Protein AF-A0A6G0VLH0-F1 (afdb_monomer_lite)

Foldseek 3Di:
DFQWDADPPPRDIFHDDDPVSVQVVCVVPVVSNVVVVVVVVVVVVVVVVVVVVVVVVVVVPDDDDDPDDPVRLLVVLLCCCPVVVDQQQVCVDPVNCVVVVVVCVPDPDNDDDGSVSSVVVVVVVVVVDDDD

pLDDT: mean 77.84, std 14.1, range [33.44, 94.5]

Secondary structure (DSSP, 8-state):
---EEE-TTT--EEESS-HHHHHHHHTTSHHHHHHHHHHHHHHHHHHHHHHHHHHHHHTT-PPPP----HHHHHHHHHHHHHTS---GGGGG-HHHHHHHHHHHHTSSS----SHHHHHHHHHHHGGG----

Organism: Aphis craccivora (NCBI:txid307492)

Structure (mmCIF, N/CA/C/O backbone):
data_AF-A0A6G0VLH0-F1
#
_entry.id   AF-A0A6G0VLH0-F1
#
loop_
_atom_site.group_PDB
_atom_site.id
_atom_site.type_symbol
_atom_site.label_atom_id
_atom_site.label_alt_id
_atom_site.label_comp_id
_atom_site.label_asym_id
_atom_site.label_entity_id
_atom_site.label_seq_id
_atom_site.pdbx_PDB_ins_code
_atom_site.Cartn_x
_atom_site.Cartn_y
_atom_site.Cartn_z
_atom_site.occupancy
_atom_site.B_iso_or_equiv
_atom_site.auth_seq_id
_atom_site.auth_comp_id
_atom_site.auth_asym_id
_atom_site.auth_atom_id
_atom_site.pdbx_PDB_model_num
ATOM 1 N N . SER A 1 1 ? -18.824 10.730 50.541 1.00 47.00 1 SER A N 1
ATOM 2 C CA . SER A 1 1 ? -19.895 11.236 49.663 1.00 47.00 1 SER A CA 1
ATOM 3 C C . SER A 1 1 ? -21.036 10.254 49.655 1.00 47.00 1 SER A C 1
ATOM 5 O O . SER A 1 1 ? -20.779 9.066 49.545 1.00 47.00 1 SER A O 1
ATOM 7 N N . SER A 1 2 ? -22.268 10.705 49.869 1.00 56.25 2 SER A N 1
ATOM 8 C CA . SER A 1 2 ? -23.434 9.821 49.889 1.00 56.25 2 SER A CA 1
ATOM 9 C C . SER A 1 2 ? -23.948 9.604 48.464 1.00 56.25 2 SER A C 1
ATOM 11 O O . SER A 1 2 ? -24.409 10.567 47.858 1.00 56.25 2 SER A O 1
ATOM 13 N N . ASP A 1 3 ? -23.916 8.367 47.957 1.00 77.31 3 ASP A N 1
ATOM 14 C CA . ASP A 1 3 ? -24.483 7.962 46.655 1.00 77.31 3 ASP A CA 1
ATOM 15 C C . ASP A 1 3 ? -26.018 7.972 46.692 1.00 77.31 3 ASP A C 1
ATOM 17 O O . ASP A 1 3 ? -26.678 6.930 46.609 1.00 77.31 3 ASP A O 1
ATOM 21 N N . LYS A 1 4 ? -26.602 9.144 46.934 1.00 82.56 4 LYS A N 1
ATOM 22 C CA . LYS A 1 4 ? -28.044 9.339 47.027 1.00 82.56 4 LYS A CA 1
ATOM 23 C C . LYS A 1 4 ? -28.455 10.502 46.142 1.00 82.56 4 LYS A C 1
ATOM 25 O O . LYS A 1 4 ? -27.864 11.574 46.239 1.00 82.56 4 LYS A O 1
ATOM 30 N N . SER A 1 5 ? -29.478 10.297 45.328 1.00 83.38 5 SER A N 1
ATOM 31 C CA . SER A 1 5 ? -30.137 11.350 44.559 1.00 83.38 5 SER A CA 1
ATOM 32 C C . SER A 1 5 ? -31.617 11.391 44.914 1.00 83.38 5 SER A C 1
ATOM 34 O O . SER A 1 5 ? -32.219 10.365 45.219 1.00 83.38 5 SER A O 1
ATOM 36 N N . THR A 1 6 ? -32.202 12.584 44.911 1.00 85.38 6 THR A N 1
ATOM 37 C CA . THR A 1 6 ? -33.616 12.786 45.240 1.00 85.38 6 THR A CA 1
ATOM 38 C C . THR A 1 6 ? -34.366 13.173 43.974 1.00 85.38 6 THR A C 1
ATOM 40 O O . THR A 1 6 ? -33.933 14.078 43.258 1.00 85.38 6 THR A O 1
ATOM 43 N N . CYS A 1 7 ? -35.472 12.489 43.685 1.00 85.75 7 CYS A N 1
ATOM 44 C CA . CYS A 1 7 ? -36.360 12.846 42.583 1.00 85.75 7 CYS A CA 1
ATOM 45 C C . CYS A 1 7 ? -37.049 14.184 42.871 1.00 85.75 7 CYS A C 1
ATOM 47 O O . CYS A 1 7 ? -37.513 14.411 43.986 1.00 85.75 7 CYS A O 1
ATOM 49 N N . LYS A 1 8 ? -37.132 15.067 41.875 1.00 85.56 8 LYS A N 1
ATOM 50 C CA . LYS A 1 8 ? -37.773 16.381 42.033 1.00 85.56 8 LYS A CA 1
ATOM 51 C C . LYS A 1 8 ? -39.303 16.315 41.988 1.00 85.56 8 LYS A C 1
ATOM 53 O O . LYS A 1 8 ? -39.937 17.132 42.640 1.00 85.56 8 LYS A O 1
ATOM 58 N N . GLU A 1 9 ? -39.865 15.311 41.315 1.00 85.88 9 GLU A N 1
ATOM 59 C CA . GLU A 1 9 ? -41.316 15.169 41.130 1.00 85.88 9 GLU A CA 1
ATOM 60 C C . GLU A 1 9 ? -42.019 14.478 42.306 1.00 85.88 9 GLU A C 1
ATOM 62 O O . GLU A 1 9 ? -43.130 14.842 42.671 1.00 85.88 9 GLU A O 1
ATOM 67 N N . CYS A 1 10 ? -41.385 13.480 42.933 1.00 89.25 10 CYS A N 1
ATOM 68 C CA . CYS A 1 10 ? -41.995 12.728 44.043 1.00 89.25 10 CYS A CA 1
ATOM 69 C C . CYS A 1 10 ? -41.138 12.661 45.312 1.00 89.25 10 CYS A C 1
ATOM 71 O O . CYS A 1 10 ? -41.480 11.929 46.240 1.00 89.25 10 CYS A O 1
ATOM 73 N N . LEU A 1 11 ? -39.999 13.365 45.351 1.00 86.19 11 LEU A N 1
ATOM 74 C CA . LEU A 1 11 ? -39.084 13.427 46.503 1.00 86.19 11 LEU A CA 1
ATOM 75 C C . LEU A 1 11 ? -38.487 12.073 46.936 1.00 86.19 11 LEU A C 1
ATOM 77 O O . LEU A 1 11 ? -37.815 11.982 47.966 1.00 86.19 11 LEU A O 1
ATOM 81 N N . SER A 1 12 ? -38.678 11.020 46.136 1.00 86.88 12 SER A N 1
ATOM 82 C CA . SER A 1 12 ? -38.121 9.693 46.396 1.00 86.88 12 SER A CA 1
ATOM 83 C C . SER A 1 12 ? -36.595 9.722 46.355 1.00 86.88 12 SER A C 1
ATOM 85 O O . SER A 1 12 ? -35.994 10.314 45.458 1.00 86.88 12 SER A O 1
ATOM 87 N N . VAL A 1 13 ? -35.958 9.047 47.313 1.00 87.75 13 VAL A N 1
ATOM 88 C CA . VAL A 1 13 ? -34.495 8.962 47.401 1.00 87.75 13 VAL A CA 1
ATOM 89 C C . VAL A 1 13 ? -34.002 7.689 46.719 1.00 87.75 13 VAL A C 1
ATOM 91 O O . VAL A 1 13 ? -34.244 6.576 47.187 1.00 87.75 13 VAL A O 1
ATOM 94 N N . LEU A 1 14 ? -33.248 7.855 45.641 1.00 86.12 14 LEU A N 1
ATOM 95 C CA . LEU A 1 14 ? -32.547 6.799 44.925 1.00 86.12 14 LEU A CA 1
ATOM 96 C C . LEU A 1 14 ? -31.165 6.602 45.547 1.00 86.12 14 LEU A C 1
ATOM 98 O O . LEU A 1 14 ? -30.436 7.565 45.769 1.00 86.12 14 LEU A O 1
ATOM 102 N N . LYS A 1 15 ? -30.794 5.351 45.835 1.00 83.44 15 LYS A N 1
ATOM 103 C CA . LYS A 1 15 ? -29.454 4.980 46.316 1.00 83.44 15 LYS A CA 1
ATOM 104 C C . LYS A 1 15 ? -28.663 4.269 45.213 1.00 83.44 15 LYS A C 1
ATOM 106 O O . LYS A 1 15 ? -29.191 3.364 44.563 1.00 83.44 15 LYS A O 1
ATOM 111 N N . GLY A 1 16 ? -27.389 4.628 45.071 1.00 71.56 16 GLY A N 1
ATOM 112 C CA . GLY A 1 16 ? -26.431 4.017 44.142 1.00 71.56 16 GLY A CA 1
ATOM 113 C C . GLY A 1 16 ? -26.399 4.652 42.744 1.00 71.56 16 GLY A C 1
ATOM 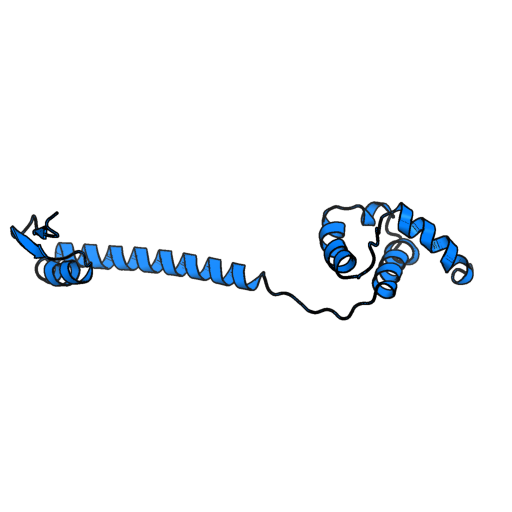114 O O . GLY A 1 16 ? -27.385 5.209 42.266 1.00 71.56 16 GLY A O 1
ATOM 115 N N . CYS A 1 17 ? -25.254 4.539 42.067 1.00 60.44 17 CYS A N 1
ATOM 116 C CA . CYS A 1 17 ? -24.978 5.143 40.756 1.00 60.44 17 CYS A CA 1
ATOM 117 C C . CYS A 1 17 ? -25.319 4.203 39.588 1.00 60.44 17 CYS A C 1
ATOM 119 O O . CYS A 1 17 ? -24.432 3.776 38.848 1.00 60.44 17 CYS A O 1
ATOM 121 N N . HIS A 1 18 ? -26.598 3.861 39.405 1.00 71.19 18 HIS A N 1
ATOM 122 C CA . HIS A 1 18 ? -27.007 2.987 38.299 1.00 71.19 18 HIS A CA 1
ATOM 123 C C . HIS A 1 18 ? -28.219 3.525 37.535 1.00 71.19 18 HIS A C 1
ATOM 125 O O . HIS A 1 18 ? -29.293 3.727 38.104 1.00 71.19 18 HIS A O 1
ATOM 131 N N . ALA A 1 19 ? -28.065 3.657 36.211 1.00 73.12 19 ALA A N 1
ATOM 132 C CA . ALA A 1 19 ? -29.140 3.991 35.271 1.00 73.12 19 ALA A CA 1
ATOM 133 C C . ALA A 1 19 ? -30.350 3.043 35.394 1.00 73.12 19 ALA A C 1
ATOM 135 O O . ALA A 1 19 ? -31.487 3.438 35.156 1.00 73.12 19 ALA A O 1
ATOM 136 N N . SER A 1 20 ? -30.122 1.806 35.840 1.00 80.88 20 SER A N 1
ATOM 137 C CA . SER A 1 20 ? -31.148 0.797 36.118 1.00 80.88 20 SER A CA 1
ATOM 138 C C . SER A 1 20 ? -32.102 1.206 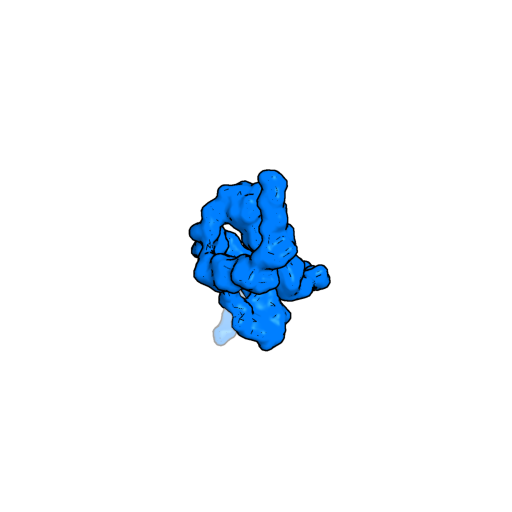37.246 1.00 80.88 20 SER A C 1
ATOM 140 O O . SER A 1 20 ? -33.299 0.934 37.163 1.00 80.88 20 SER A O 1
ATOM 142 N N . ASN A 1 21 ? -31.583 1.852 38.297 1.00 85.31 21 ASN A N 1
ATOM 143 C CA . ASN A 1 21 ? -32.380 2.299 39.443 1.00 85.31 21 ASN A CA 1
ATOM 144 C C . ASN A 1 21 ? -33.233 3.508 39.058 1.00 85.31 21 ASN A C 1
ATOM 146 O O . ASN A 1 21 ? -34.416 3.548 39.389 1.00 85.31 21 ASN A O 1
ATOM 150 N N . LEU A 1 22 ? -32.657 4.431 38.282 1.00 84.94 22 LEU A N 1
ATOM 151 C CA . LEU A 1 22 ? -33.388 5.551 37.699 1.00 84.94 22 LEU A CA 1
ATOM 152 C C . LEU A 1 22 ? -34.494 5.059 36.755 1.00 84.94 22 LEU A C 1
ATOM 154 O O . LEU A 1 22 ? -35.643 5.436 36.928 1.00 84.94 22 LEU A O 1
ATOM 158 N N . LYS A 1 23 ? -34.191 4.130 35.838 1.00 86.81 23 LYS A N 1
ATOM 159 C CA . LYS A 1 23 ? -35.183 3.548 34.916 1.00 86.81 23 LYS A CA 1
ATOM 160 C C . LYS A 1 23 ? -36.354 2.893 35.650 1.00 86.81 23 LYS A C 1
ATOM 162 O O . LYS A 1 23 ? -37.495 3.040 35.234 1.00 86.81 23 LYS A O 1
ATOM 167 N N . LYS A 1 24 ? -36.089 2.151 36.733 1.00 87.94 24 LYS A N 1
ATOM 168 C CA . LYS A 1 24 ? -37.148 1.540 37.558 1.00 87.94 24 LYS A CA 1
ATOM 169 C C . LYS A 1 24 ? -38.015 2.587 38.247 1.00 87.94 24 LYS A C 1
ATOM 171 O O . LYS A 1 24 ? -39.217 2.386 38.341 1.00 87.94 24 LYS A O 1
ATOM 176 N N . HIS A 1 25 ? -37.401 3.663 38.723 1.00 89.81 25 HIS A N 1
ATOM 177 C CA . HIS A 1 25 ? -38.103 4.748 39.387 1.00 89.81 25 HIS A CA 1
ATOM 178 C C . HIS A 1 25 ? -38.968 5.562 38.420 1.00 89.81 25 HIS A C 1
ATOM 180 O O . HIS A 1 25 ? -40.130 5.817 38.714 1.00 89.81 25 HIS A O 1
ATOM 186 N N . LEU A 1 26 ? -38.436 5.897 37.244 1.00 88.75 26 LEU A N 1
ATOM 187 C CA . LEU A 1 26 ? -39.152 6.682 36.242 1.00 88.75 26 LEU A CA 1
ATOM 188 C C . LEU A 1 26 ? -40.420 5.991 35.735 1.00 88.75 26 LEU A C 1
ATOM 190 O O . LEU A 1 26 ? -41.329 6.687 35.336 1.00 88.75 26 LEU A O 1
ATOM 194 N N . LYS A 1 27 ? -40.571 4.664 35.866 1.00 89.12 27 LYS A N 1
ATOM 195 C CA . LYS A 1 27 ? -41.851 3.970 35.594 1.00 89.12 27 LYS A CA 1
ATOM 196 C C . LYS A 1 27 ? -43.040 4.466 36.430 1.00 89.12 27 LYS A C 1
ATOM 198 O O . LYS A 1 27 ? -44.162 4.064 36.167 1.00 89.12 27 LYS A O 1
ATOM 203 N N . GLN A 1 28 ? -42.787 5.241 37.483 1.00 88.25 28 GLN A N 1
ATOM 204 C CA . GLN A 1 28 ? -43.812 5.889 38.306 1.00 88.25 28 GLN A CA 1
ATOM 205 C C . GLN A 1 28 ? -44.163 7.301 37.794 1.00 88.25 28 GLN A C 1
ATOM 207 O O . GLN A 1 28 ? -44.999 7.972 38.390 1.00 88.25 28 GLN A O 1
ATOM 212 N N . HIS A 1 29 ? -43.498 7.750 36.727 1.00 88.38 29 HIS A N 1
ATOM 213 C CA . HIS A 1 29 ? -43.594 9.062 36.101 1.00 88.38 29 HIS A CA 1
ATOM 214 C C . HIS A 1 29 ? -43.696 8.879 34.580 1.00 88.38 29 HIS A C 1
ATOM 216 O O . HIS A 1 29 ? -42.675 8.920 33.898 1.00 88.38 29 HIS A O 1
ATOM 222 N N . ASP A 1 30 ? -44.906 8.659 34.062 1.00 84.81 30 ASP A N 1
ATOM 223 C CA . ASP A 1 30 ? -45.136 8.254 32.664 1.00 84.81 30 ASP A CA 1
ATOM 224 C C . ASP A 1 30 ? -44.421 9.169 31.649 1.00 84.81 30 ASP A C 1
ATOM 226 O O . ASP A 1 30 ? -43.603 8.693 30.865 1.00 84.81 30 ASP A O 1
ATOM 230 N N . GLU A 1 31 ? -44.604 10.491 31.750 1.00 86.25 31 GLU A N 1
ATOM 231 C CA . GLU A 1 31 ? -43.975 11.465 30.837 1.00 86.25 31 GLU A CA 1
ATOM 232 C C . GLU A 1 31 ? -42.436 11.436 30.892 1.00 86.25 31 GLU A C 1
ATOM 234 O O . GLU A 1 31 ? -41.758 11.481 29.866 1.00 86.25 31 GLU A O 1
ATOM 239 N N . LEU A 1 32 ? -41.863 11.308 32.094 1.00 86.38 32 LEU A N 1
ATOM 240 C CA . LEU A 1 32 ? -40.408 11.248 32.276 1.00 86.38 32 LEU A CA 1
ATOM 241 C C . LEU A 1 32 ? -39.826 9.891 31.867 1.00 86.38 32 LEU A C 1
ATOM 243 O O . LEU A 1 32 ? -38.637 9.789 31.552 1.00 86.38 32 LEU A O 1
ATOM 247 N N . PHE A 1 33 ? -40.631 8.830 31.923 1.00 88.50 33 PHE A N 1
ATOM 248 C CA . PHE A 1 33 ? -40.232 7.512 31.457 1.00 88.50 33 PHE A CA 1
ATOM 249 C C . PHE A 1 33 ? -40.119 7.491 29.939 1.00 88.50 33 PHE A C 1
ATOM 251 O O . PHE A 1 33 ? -39.107 7.008 29.429 1.00 88.50 33 PHE A O 1
ATOM 258 N N . ASP A 1 34 ? -41.103 8.051 29.242 1.00 86.31 34 ASP A N 1
ATOM 259 C CA . ASP A 1 34 ? -41.118 8.113 27.782 1.00 86.31 34 ASP A CA 1
ATOM 260 C C . ASP A 1 34 ? -39.920 8.922 27.257 1.00 86.31 34 ASP A C 1
ATOM 262 O O . ASP A 1 34 ? -39.131 8.405 26.459 1.00 86.31 34 ASP A O 1
ATOM 266 N N . GLU A 1 35 ? -39.672 10.113 27.817 1.00 86.88 35 GLU A N 1
ATOM 267 C CA . GLU A 1 35 ? -38.492 10.931 27.486 1.00 86.88 35 GLU A CA 1
ATOM 268 C C . GLU A 1 35 ? -37.172 10.176 27.752 1.00 86.88 35 GLU A C 1
ATOM 270 O O . GLU A 1 35 ? -36.205 10.253 26.982 1.00 86.88 35 GLU A O 1
ATOM 275 N N . PHE A 1 36 ? -37.104 9.413 28.846 1.00 87.00 36 PHE A N 1
ATOM 276 C CA . PHE A 1 36 ? -35.923 8.620 29.180 1.00 87.00 36 PHE A CA 1
ATOM 277 C C . PHE A 1 36 ? -35.675 7.482 28.179 1.00 87.00 36 PHE A C 1
ATOM 279 O O . PHE A 1 36 ? -34.514 7.190 27.863 1.00 87.00 36 PHE A O 1
ATOM 286 N N . ILE A 1 37 ? -36.730 6.829 27.686 1.00 87.00 37 ILE A N 1
ATOM 287 C CA . ILE A 1 37 ? -36.622 5.762 26.684 1.00 87.00 37 ILE A CA 1
ATOM 288 C C . ILE A 1 37 ? -36.175 6.332 25.336 1.00 87.00 37 ILE A C 1
ATOM 290 O O . ILE A 1 37 ? -35.192 5.829 24.786 1.00 87.00 37 ILE A O 1
ATOM 294 N N . GLU A 1 38 ? -36.796 7.411 24.855 1.00 87.12 38 GLU A N 1
ATOM 295 C CA . GLU A 1 38 ? -36.424 8.051 23.584 1.00 87.12 38 GLU A CA 1
ATOM 296 C C . GLU A 1 38 ? -34.949 8.479 23.569 1.00 87.12 38 GLU A C 1
ATOM 298 O O . GLU A 1 38 ? -34.192 8.169 22.642 1.00 87.12 38 GLU A O 1
ATOM 303 N N . ASN A 1 39 ? -34.486 9.113 24.648 1.00 84.88 39 ASN A N 1
ATOM 304 C CA . ASN A 1 39 ? -33.085 9.508 24.784 1.00 84.88 39 ASN A CA 1
ATOM 305 C C . ASN A 1 39 ? -32.132 8.301 24.807 1.00 84.88 39 ASN A C 1
ATOM 307 O O . ASN A 1 39 ? -31.043 8.345 24.224 1.00 84.88 39 ASN A O 1
ATOM 311 N N . GLN A 1 40 ? -32.527 7.200 25.452 1.00 83.75 40 GLN A N 1
ATOM 312 C CA . GLN A 1 40 ? -31.737 5.968 25.485 1.00 83.75 40 GLN A CA 1
ATOM 313 C C . GLN A 1 40 ? -31.644 5.312 24.094 1.00 83.75 40 GLN A C 1
ATOM 315 O O . GLN A 1 40 ? -30.573 4.817 23.720 1.00 83.75 40 GLN A O 1
ATOM 320 N N . GLU A 1 41 ? -32.718 5.348 23.305 1.00 83.56 41 GLU A N 1
ATOM 321 C CA . GLU A 1 41 ? -32.731 4.873 21.917 1.00 83.56 41 GLU A CA 1
ATOM 322 C C . GLU A 1 41 ? -31.829 5.716 21.010 1.00 83.56 41 GLU A C 1
ATOM 324 O O . GLU A 1 41 ? -31.020 5.153 20.266 1.00 83.56 41 GLU A O 1
ATOM 329 N N . LEU A 1 42 ? -31.868 7.048 21.125 1.00 80.75 42 LEU A N 1
ATOM 330 C CA . LEU A 1 42 ? -30.987 7.951 20.371 1.00 80.75 42 LEU A CA 1
ATOM 331 C C . LEU A 1 42 ? -29.504 7.701 20.679 1.00 80.75 42 LEU A C 1
ATOM 333 O O . LEU A 1 42 ? -28.674 7.625 19.765 1.00 80.75 42 LEU A O 1
ATOM 337 N N . ILE A 1 43 ? -29.158 7.513 21.957 1.00 79.06 43 ILE A N 1
ATOM 338 C CA . ILE A 1 43 ? -27.793 7.166 22.380 1.00 79.06 43 ILE A CA 1
ATOM 339 C C . ILE A 1 43 ? -27.375 5.809 21.794 1.00 79.06 43 ILE A C 1
ATOM 341 O O . ILE A 1 43 ? -26.256 5.675 21.290 1.00 79.06 43 ILE A O 1
ATOM 345 N N . THR A 1 44 ? -28.272 4.819 21.802 1.00 75.56 44 THR A N 1
ATOM 346 C CA . THR A 1 44 ? -28.011 3.468 21.275 1.00 75.56 44 THR A CA 1
ATOM 347 C C . THR A 1 44 ? -27.848 3.463 19.754 1.00 75.56 44 THR A C 1
ATOM 349 O O . THR A 1 44 ? -26.972 2.778 19.224 1.00 75.56 44 THR A O 1
ATOM 352 N N . GLN A 1 45 ? -28.634 4.257 19.025 1.00 74.06 45 GLN A N 1
ATOM 353 C CA . GLN A 1 45 ? -28.486 4.416 17.575 1.00 74.06 45 GLN A CA 1
ATOM 354 C C . GLN A 1 45 ? -27.183 5.133 17.203 1.00 74.06 45 GLN A C 1
ATOM 356 O O . GLN A 1 45 ? -26.528 4.779 16.220 1.00 74.06 45 GLN A O 1
ATOM 361 N N . ASN A 1 46 ? -26.777 6.134 17.984 1.00 74.25 46 ASN A N 1
ATOM 362 C CA . ASN A 1 46 ? -25.523 6.846 17.750 1.00 74.25 46 ASN A CA 1
ATOM 363 C C . ASN A 1 46 ? -24.299 5.977 18.069 1.00 74.25 46 ASN A C 1
ATOM 365 O O . ASN A 1 46 ? -23.331 5.988 17.302 1.00 74.25 46 ASN A O 1
ATOM 369 N N . SER A 1 47 ? -24.348 5.176 19.136 1.00 72.38 47 SER A N 1
ATOM 370 C CA . SER A 1 47 ? -23.268 4.244 19.482 1.00 72.38 47 SER A CA 1
ATOM 371 C C . SER A 1 47 ? -23.131 3.114 18.457 1.00 72.38 47 SER A C 1
ATOM 373 O O . SER A 1 47 ? -22.017 2.799 18.042 1.00 72.38 47 SER A O 1
ATOM 375 N N . SER A 1 48 ? -24.241 2.567 17.959 1.00 71.38 48 SER A N 1
ATOM 376 C CA . SER A 1 48 ? -24.226 1.542 16.907 1.00 71.38 48 SER A CA 1
ATOM 377 C C . SER A 1 48 ? -23.755 2.092 15.552 1.00 71.38 48 SER A C 1
ATOM 379 O O . SER A 1 48 ? -22.930 1.453 14.899 1.00 71.38 48 SER A O 1
ATOM 381 N N . LYS A 1 49 ? -24.150 3.310 15.149 1.00 69.00 49 LYS A N 1
ATOM 382 C CA . LYS A 1 49 ? -23.581 3.986 13.958 1.00 69.00 49 LYS A CA 1
ATOM 383 C C . LYS A 1 49 ? -22.070 4.216 14.081 1.00 69.00 49 LYS A C 1
ATOM 385 O O . LYS A 1 49 ? -21.347 4.086 13.091 1.00 69.00 49 LYS A O 1
ATOM 390 N N . PHE A 1 50 ? -21.589 4.564 15.273 1.00 72.06 50 PHE A N 1
ATOM 391 C CA . PHE A 1 50 ? -20.160 4.716 15.541 1.00 72.06 50 PHE A CA 1
ATOM 392 C C . PHE A 1 50 ? -19.423 3.369 15.474 1.00 72.06 50 PHE A C 1
ATOM 394 O O . PHE A 1 50 ? -18.395 3.277 14.803 1.00 72.06 50 PHE A O 1
ATOM 401 N N . GLN A 1 51 ? -19.988 2.310 16.064 1.00 69.25 51 GLN A N 1
ATOM 402 C CA . GLN A 1 51 ? -19.436 0.955 15.999 1.00 69.25 51 GLN A CA 1
ATOM 403 C C . GLN A 1 51 ? -19.321 0.450 14.553 1.00 69.25 51 GLN A C 1
ATOM 405 O O . GLN A 1 51 ? -18.266 -0.038 14.163 1.00 69.25 51 GLN A O 1
ATOM 410 N N . VAL A 1 52 ? -20.346 0.654 13.716 1.00 70.44 52 VAL A N 1
ATOM 411 C CA . VAL A 1 52 ? -20.313 0.267 12.291 1.00 70.44 52 VAL A CA 1
ATOM 412 C C . VAL A 1 52 ? -19.190 0.984 11.528 1.00 70.44 52 VAL A C 1
ATOM 414 O O . VAL A 1 52 ? -18.526 0.376 10.686 1.00 70.44 52 VAL A O 1
ATOM 417 N N . LYS A 1 53 ? -18.933 2.267 11.823 1.00 73.00 53 LYS A N 1
ATOM 418 C CA . LYS A 1 53 ? -17.810 3.009 11.223 1.00 73.00 53 LYS A CA 1
ATOM 419 C C . LYS A 1 53 ? -16.450 2.468 11.670 1.00 73.00 53 LYS A C 1
ATOM 421 O O . LYS A 1 53 ? -15.541 2.392 10.846 1.00 73.00 53 LYS A O 1
ATOM 426 N N . ILE A 1 54 ? -16.312 2.085 12.940 1.00 71.19 54 ILE A N 1
ATOM 427 C CA . ILE A 1 54 ? -15.093 1.454 13.462 1.00 71.19 54 ILE A CA 1
ATOM 428 C C . ILE A 1 54 ? -14.875 0.087 12.814 1.00 71.19 54 ILE A C 1
ATOM 430 O O . ILE A 1 54 ? -13.781 -0.171 12.319 1.00 71.19 54 ILE A O 1
ATOM 434 N N . ASP A 1 55 ? -15.908 -0.746 12.713 1.00 67.00 55 ASP A N 1
ATOM 435 C CA . ASP A 1 55 ? -15.811 -2.064 12.082 1.00 67.00 55 ASP A CA 1
ATOM 436 C C . ASP A 1 55 ? -15.417 -1.953 10.599 1.00 67.00 55 ASP A C 1
ATOM 438 O O . ASP A 1 55 ? -14.607 -2.739 10.107 1.00 67.00 55 ASP A O 1
ATOM 442 N N . ALA A 1 56 ? -15.930 -0.947 9.882 1.00 66.44 56 ALA A N 1
ATOM 443 C CA . ALA A 1 56 ? -15.529 -0.662 8.503 1.00 66.44 56 ALA A CA 1
ATOM 444 C C . ALA A 1 56 ? -14.053 -0.229 8.388 1.00 66.44 56 ALA A C 1
ATOM 446 O O . ALA A 1 56 ? -13.369 -0.639 7.453 1.00 66.44 56 ALA A O 1
ATOM 447 N N . LEU A 1 57 ? -13.542 0.549 9.346 1.00 65.00 57 LEU A N 1
ATOM 448 C CA . LEU A 1 57 ? -12.127 0.935 9.430 1.00 65.00 57 LEU A CA 1
ATOM 449 C C . LEU A 1 57 ? -11.220 -0.253 9.774 1.00 65.00 57 LEU A C 1
ATOM 451 O O . LEU A 1 57 ? -10.164 -0.421 9.169 1.00 65.00 57 LEU A O 1
ATOM 455 N N . VAL A 1 58 ? -11.648 -1.115 10.698 1.00 65.88 58 VAL A N 1
ATOM 456 C CA . VAL A 1 58 ? -10.943 -2.358 11.048 1.00 65.88 58 VAL A CA 1
ATOM 457 C C . VAL A 1 58 ? -10.874 -3.294 9.838 1.00 65.88 58 VAL A C 1
ATOM 459 O O . VAL A 1 58 ? -9.821 -3.872 9.573 1.00 65.88 58 VAL A O 1
ATOM 462 N N . ARG A 1 59 ? -11.942 -3.368 9.031 1.00 63.25 59 ARG A N 1
ATOM 463 C CA . ARG A 1 59 ? -11.956 -4.102 7.752 1.00 63.25 59 ARG A CA 1
ATOM 464 C C . ARG A 1 59 ? -11.018 -3.536 6.682 1.00 63.25 59 ARG A C 1
ATOM 466 O O . ARG A 1 59 ? -10.828 -4.215 5.685 1.00 63.25 59 ARG A O 1
ATOM 473 N N . LEU A 1 60 ? -10.438 -2.346 6.840 1.00 69.12 60 LEU A N 1
ATOM 474 C CA . LEU A 1 60 ? -9.424 -1.813 5.915 1.00 69.12 60 LEU A CA 1
ATOM 475 C C . LEU A 1 60 ? -7.985 -2.116 6.361 1.00 69.12 60 LEU A C 1
ATOM 477 O O . LEU A 1 60 ? -7.055 -1.895 5.591 1.00 69.12 60 LEU A O 1
ATOM 481 N N . ASN A 1 61 ? -7.797 -2.649 7.570 1.00 72.81 61 ASN A N 1
ATOM 482 C CA . ASN A 1 61 ? -6.485 -2.939 8.152 1.00 72.81 61 ASN A CA 1
ATOM 483 C C . ASN A 1 61 ? -6.109 -4.430 8.078 1.00 72.81 61 ASN A C 1
ATOM 485 O O . ASN A 1 61 ? -5.355 -4.915 8.919 1.00 72.81 61 ASN A O 1
ATOM 489 N N . TYR A 1 62 ? -6.629 -5.186 7.104 1.00 78.12 62 TYR A N 1
ATOM 490 C CA . TYR A 1 62 ? -6.165 -6.560 6.904 1.00 78.12 62 TYR A CA 1
ATOM 491 C C . TYR A 1 62 ? -4.793 -6.568 6.223 1.00 78.12 62 TYR A C 1
ATOM 493 O O . TYR A 1 62 ? -4.586 -5.968 5.168 1.00 78.12 62 TYR A O 1
ATOM 501 N N . GLU A 1 63 ? -3.850 -7.292 6.816 1.00 81.88 63 GLU A N 1
ATOM 502 C CA . GLU A 1 63 ? -2.556 -7.549 6.198 1.00 81.88 63 GLU A CA 1
ATOM 503 C C . GLU A 1 63 ? -2.667 -8.726 5.226 1.00 81.88 63 GLU A C 1
ATOM 505 O O . GLU A 1 63 ? -3.168 -9.800 5.566 1.00 81.88 63 GLU A O 1
ATOM 510 N N . ILE A 1 64 ? -2.171 -8.538 4.004 1.00 82.56 64 ILE A N 1
ATOM 511 C CA . ILE A 1 64 ? -2.062 -9.611 3.015 1.00 82.56 64 ILE A CA 1
ATOM 512 C C . ILE A 1 64 ? -0.642 -10.173 3.005 1.00 82.56 64 ILE A C 1
ATOM 514 O O . ILE A 1 64 ? 0.339 -9.438 2.897 1.00 82.56 64 ILE A O 1
ATOM 518 N N . LYS A 1 65 ? -0.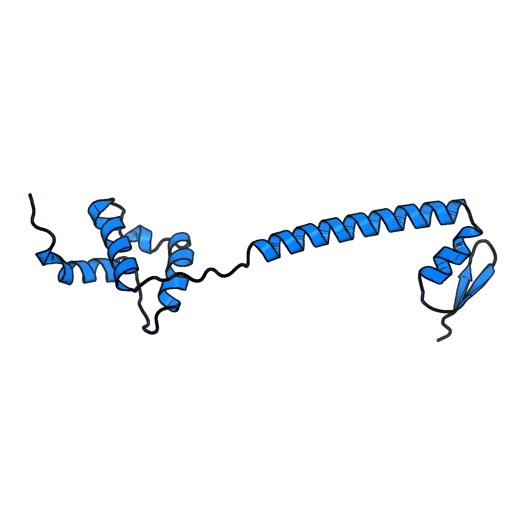515 -11.502 3.067 1.00 87.44 65 LYS A N 1
ATOM 519 C CA . LYS A 1 65 ? 0.765 -12.179 2.822 1.00 87.44 65 LYS A CA 1
ATOM 520 C C . LYS A 1 65 ? 0.928 -12.396 1.324 1.00 87.44 65 LYS A C 1
ATOM 522 O O . LYS A 1 65 ? 0.148 -13.119 0.713 1.00 87.44 65 LYS A O 1
ATOM 527 N N . VAL A 1 66 ? 1.958 -11.790 0.742 1.00 85.81 66 VAL A N 1
ATOM 528 C CA . VAL A 1 66 ? 2.254 -11.895 -0.691 1.00 85.81 66 VAL A CA 1
ATOM 529 C C . VAL A 1 66 ? 3.575 -12.630 -0.884 1.00 85.81 66 VAL A C 1
ATOM 531 O O . VAL A 1 66 ? 4.596 -12.244 -0.319 1.00 85.81 66 VAL A O 1
ATOM 534 N N . ASN A 1 67 ? 3.575 -13.680 -1.709 1.00 90.69 67 ASN A N 1
ATOM 535 C CA . ASN A 1 67 ? 4.805 -14.337 -2.142 1.00 90.69 67 ASN A CA 1
ATOM 536 C C . ASN A 1 67 ? 5.381 -13.604 -3.361 1.00 90.69 67 ASN A C 1
ATOM 538 O O . ASN A 1 67 ? 4.984 -13.847 -4.505 1.00 90.69 67 ASN A O 1
ATOM 542 N N . ILE A 1 68 ? 6.310 -12.686 -3.109 1.00 91.25 68 ILE A N 1
ATOM 543 C CA . ILE A 1 68 ? 6.981 -11.906 -4.144 1.00 91.25 68 ILE A CA 1
ATOM 544 C C . ILE A 1 68 ? 8.488 -11.875 -3.898 1.00 91.25 68 ILE A C 1
ATOM 546 O O . ILE A 1 68 ? 8.959 -11.728 -2.777 1.00 91.25 68 ILE A O 1
ATOM 550 N N . THR A 1 69 ? 9.261 -12.019 -4.971 1.00 90.38 69 THR A N 1
ATOM 551 C CA . THR A 1 69 ? 10.726 -11.922 -4.931 1.00 90.38 69 THR A CA 1
ATOM 552 C C . THR A 1 69 ? 11.173 -10.531 -5.362 1.00 90.38 69 THR A C 1
ATOM 554 O O . THR A 1 69 ? 10.549 -9.948 -6.250 1.00 90.38 69 THR A O 1
ATOM 557 N N . GLN A 1 70 ? 12.323 -10.070 -4.874 1.00 85.88 70 GLN A N 1
ATOM 558 C CA . GLN A 1 70 ? 12.947 -8.817 -5.312 1.00 85.88 70 GLN A CA 1
ATOM 559 C C . GLN A 1 70 ? 13.081 -8.716 -6.842 1.00 85.88 70 GLN A C 1
ATOM 561 O O . GLN A 1 70 ? 12.742 -7.689 -7.426 1.00 85.88 70 GLN A O 1
ATOM 566 N N . LYS A 1 71 ? 13.504 -9.801 -7.509 1.00 86.69 71 LYS A N 1
ATOM 567 C CA . LYS A 1 71 ? 13.650 -9.850 -8.973 1.00 86.69 71 LYS A CA 1
ATOM 568 C C . LYS A 1 71 ? 12.342 -9.522 -9.703 1.00 86.69 71 LYS A C 1
ATOM 570 O O . LYS A 1 71 ? 12.359 -8.759 -10.658 1.00 86.69 71 LYS A O 1
ATOM 575 N N . LYS A 1 72 ? 11.206 -10.051 -9.231 1.00 91.88 72 LYS A N 1
ATOM 576 C CA . LYS A 1 72 ? 9.879 -9.770 -9.811 1.00 91.88 72 LYS A CA 1
ATOM 577 C C . LYS A 1 72 ? 9.512 -8.288 -9.709 1.00 91.88 72 LYS A C 1
ATOM 579 O O . LYS A 1 72 ? 9.026 -7.730 -10.683 1.00 91.88 72 LYS A O 1
ATOM 584 N N . VAL A 1 73 ? 9.784 -7.651 -8.568 1.00 91.44 73 VAL A N 1
ATOM 585 C CA . VAL A 1 73 ? 9.509 -6.217 -8.366 1.00 91.44 73 VAL A CA 1
ATOM 586 C C . VAL A 1 73 ? 10.363 -5.356 -9.299 1.00 91.44 73 VAL A C 1
ATOM 588 O O . VAL A 1 73 ? 9.842 -4.453 -9.951 1.00 91.44 73 VAL A O 1
ATOM 591 N N . ILE A 1 74 ? 11.663 -5.655 -9.395 1.00 88.12 74 ILE A N 1
ATOM 592 C CA . ILE A 1 74 ? 12.588 -4.926 -10.274 1.00 88.12 74 ILE A CA 1
ATOM 593 C C . ILE A 1 74 ? 12.174 -5.094 -11.736 1.00 88.12 74 ILE A C 1
ATOM 595 O O . ILE A 1 74 ? 12.016 -4.093 -12.428 1.00 88.12 74 ILE A O 1
ATOM 599 N N . ASN A 1 75 ? 11.932 -6.330 -12.182 1.00 89.12 75 ASN A N 1
ATOM 600 C CA . ASN A 1 75 ? 11.515 -6.610 -13.555 1.00 89.12 75 ASN A CA 1
ATOM 601 C C . ASN A 1 75 ? 10.214 -5.885 -13.914 1.00 89.12 75 ASN A C 1
ATOM 603 O O . ASN A 1 75 ? 10.146 -5.282 -14.976 1.00 89.12 75 ASN A O 1
ATOM 607 N N . ALA A 1 76 ? 9.222 -5.867 -13.017 1.00 92.19 76 ALA A N 1
ATOM 608 C CA . ALA A 1 76 ? 7.976 -5.140 -13.249 1.00 92.19 76 ALA A CA 1
ATOM 609 C C . ALA A 1 76 ? 8.204 -3.625 -13.402 1.00 92.19 76 ALA A C 1
ATOM 611 O O . ALA A 1 76 ? 7.602 -2.986 -14.260 1.00 92.19 76 ALA A O 1
ATOM 612 N N . CYS A 1 77 ? 9.101 -3.035 -12.606 1.00 90.81 77 CYS A N 1
ATOM 613 C CA . CYS A 1 77 ? 9.430 -1.616 -12.737 1.00 90.81 77 CYS A CA 1
ATOM 614 C C . CYS A 1 77 ? 10.265 -1.320 -13.998 1.00 90.81 77 CYS A C 1
ATOM 616 O O . CYS A 1 77 ? 10.117 -0.246 -14.577 1.00 90.81 77 CYS A O 1
ATOM 618 N N . VAL A 1 78 ? 11.113 -2.256 -14.441 1.00 87.31 78 VAL A N 1
ATOM 619 C CA . VAL A 1 78 ? 11.833 -2.174 -15.724 1.00 87.31 78 VAL A CA 1
ATOM 620 C C . VAL A 1 78 ? 10.847 -2.241 -16.890 1.00 87.31 78 VAL A C 1
ATOM 622 O O . VAL A 1 78 ? 10.890 -1.389 -17.771 1.00 87.31 78 VAL A O 1
ATOM 625 N N . GLU A 1 79 ? 9.919 -3.194 -16.882 1.00 90.25 79 GLU A N 1
ATOM 626 C CA . GLU A 1 79 ? 8.865 -3.327 -17.894 1.00 90.25 79 GLU A CA 1
ATOM 627 C C . GLU A 1 79 ? 7.978 -2.074 -17.952 1.00 90.25 79 GLU A C 1
ATOM 629 O O . GLU A 1 79 ? 7.644 -1.588 -19.032 1.00 90.25 79 GLU A O 1
ATOM 634 N N . LEU A 1 80 ? 7.666 -1.481 -16.794 1.00 91.62 80 LEU A N 1
ATOM 635 C CA . LEU A 1 80 ? 6.904 -0.236 -16.701 1.00 91.62 80 LEU A CA 1
ATOM 636 C C . LEU A 1 80 ? 7.549 0.916 -17.488 1.00 91.62 80 LEU A C 1
ATOM 638 O O . LEU A 1 80 ? 6.838 1.680 -18.142 1.00 91.62 80 LEU A O 1
ATOM 642 N N . VAL A 1 81 ? 8.874 1.057 -17.424 1.00 88.06 81 VAL A N 1
ATOM 643 C CA . VAL A 1 81 ? 9.580 2.165 -18.088 1.00 88.06 81 VAL A CA 1
ATOM 644 C C . VAL A 1 81 ? 10.000 1.836 -19.519 1.00 88.06 81 VAL A C 1
ATOM 646 O O . VAL A 1 81 ? 10.032 2.731 -20.356 1.00 88.06 81 VAL A O 1
ATOM 649 N N . THR A 1 82 ? 10.285 0.566 -19.812 1.00 84.56 82 THR A N 1
ATOM 650 C CA . THR A 1 82 ? 10.761 0.121 -21.131 1.00 84.56 82 THR A CA 1
ATOM 651 C C . THR A 1 82 ? 9.609 -0.262 -22.055 1.00 84.56 82 THR A C 1
ATOM 653 O O . THR A 1 82 ? 9.393 0.394 -23.067 1.00 84.56 82 THR A O 1
ATOM 656 N N . VAL A 1 83 ? 8.830 -1.282 -21.691 1.00 90.69 83 VAL A N 1
ATOM 657 C CA . VAL A 1 83 ? 7.750 -1.836 -22.523 1.00 90.69 83 VAL A CA 1
ATOM 658 C C . VAL A 1 83 ? 6.526 -0.924 -22.510 1.00 90.69 83 VAL A C 1
ATOM 660 O O . VAL A 1 83 ? 5.975 -0.606 -23.559 1.00 90.69 83 VAL A O 1
ATOM 663 N N . ASN A 1 84 ? 6.125 -0.442 -21.331 1.00 91.94 84 ASN A N 1
ATOM 664 C CA . ASN A 1 84 ? 4.943 0.418 -21.194 1.00 91.94 84 ASN A CA 1
ATOM 665 C C . ASN A 1 84 ? 5.237 1.908 -21.466 1.00 91.94 84 ASN A C 1
ATOM 667 O O . ASN A 1 84 ? 4.327 2.739 -21.381 1.00 91.94 84 ASN A O 1
ATOM 671 N N . GLY A 1 85 ? 6.500 2.262 -21.740 1.00 88.62 85 GLY A N 1
ATOM 672 C CA . GLY A 1 85 ? 6.929 3.618 -22.095 1.00 88.62 85 GLY A CA 1
ATOM 673 C C . GLY A 1 85 ? 6.649 4.679 -21.025 1.00 88.62 85 GLY A C 1
ATOM 674 O O . GLY A 1 85 ? 6.452 5.852 -21.352 1.00 88.62 85 GLY A O 1
ATOM 675 N N . ARG A 1 86 ? 6.552 4.300 -19.741 1.00 92.25 86 ARG A N 1
ATOM 676 C CA . ARG A 1 86 ? 6.311 5.275 -18.668 1.00 92.25 86 ARG A CA 1
ATOM 677 C C . ARG A 1 86 ? 7.605 6.007 -18.300 1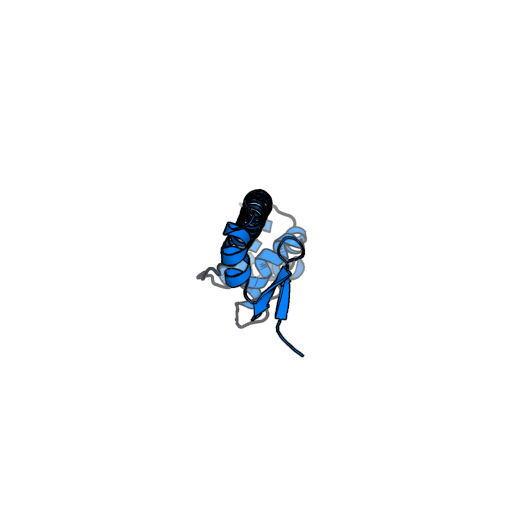.00 92.25 86 ARG A C 1
ATOM 679 O O . ARG A 1 86 ? 8.652 5.376 -18.189 1.00 92.25 86 ARG A O 1
ATOM 686 N N . PRO A 1 87 ? 7.552 7.322 -18.024 1.00 88.56 87 PRO A N 1
ATOM 687 C CA . PRO A 1 87 ? 8.730 8.057 -17.577 1.00 88.56 87 PRO A CA 1
ATOM 688 C C . PRO A 1 87 ? 9.304 7.482 -16.278 1.00 88.56 87 PRO A C 1
ATOM 690 O O . PRO A 1 87 ? 8.553 7.200 -15.342 1.00 88.56 87 PRO A O 1
ATOM 693 N N . TYR A 1 88 ? 10.634 7.413 -16.161 1.00 81.25 88 TYR A N 1
ATOM 694 C CA . TYR A 1 88 ? 11.311 6.977 -14.930 1.00 81.25 88 TYR A CA 1
ATOM 695 C C . TYR A 1 88 ? 10.917 7.798 -13.692 1.00 81.25 88 TYR A C 1
ATOM 697 O O . TYR A 1 88 ? 10.925 7.284 -12.571 1.00 81.25 88 TYR A O 1
ATOM 705 N N . SER A 1 89 ? 10.521 9.062 -13.887 1.00 86.19 89 SER A N 1
ATOM 706 C CA . SER A 1 89 ? 10.022 9.935 -12.822 1.00 86.19 89 SER A CA 1
ATOM 707 C C . SER A 1 89 ? 8.793 9.364 -12.108 1.00 86.19 89 SER A C 1
ATOM 709 O O . SER A 1 89 ? 8.625 9.645 -10.925 1.00 86.19 89 SER A O 1
ATOM 711 N N . LYS A 1 90 ? 8.008 8.480 -12.744 1.00 85.88 90 LYS A N 1
ATOM 712 C CA . LYS A 1 90 ? 6.858 7.808 -12.115 1.00 85.88 90 LYS A CA 1
ATOM 713 C C . LYS A 1 90 ? 7.225 6.915 -10.938 1.00 85.88 90 LYS A C 1
ATOM 715 O O . LYS A 1 90 ? 6.431 6.773 -10.014 1.00 85.88 90 LYS A O 1
ATOM 720 N N . LEU A 1 91 ? 8.448 6.390 -10.904 1.00 86.00 91 LEU A N 1
ATOM 721 C CA . LEU A 1 91 ? 8.952 5.641 -9.749 1.00 86.00 91 LEU A CA 1
ATOM 722 C C . LEU A 1 91 ? 9.189 6.547 -8.529 1.00 86.00 91 LEU A C 1
ATOM 724 O O . LEU A 1 91 ? 9.284 6.069 -7.398 1.00 86.00 91 LEU A O 1
ATOM 728 N N . ASN A 1 92 ? 9.289 7.861 -8.747 1.00 86.75 92 ASN A N 1
ATOM 729 C CA . ASN A 1 92 ? 9.458 8.845 -7.688 1.00 86.75 92 ASN A CA 1
ATOM 730 C C . ASN A 1 92 ? 8.134 9.385 -7.138 1.00 86.75 92 ASN A C 1
ATOM 732 O O . ASN A 1 92 ? 8.177 10.011 -6.073 1.00 86.75 92 ASN A O 1
ATOM 736 N N . ASP A 1 93 ? 7.006 9.123 -7.809 1.00 91.50 93 ASP A N 1
ATOM 737 C CA . ASP A 1 93 ? 5.679 9.579 -7.397 1.00 91.50 93 ASP A CA 1
ATOM 738 C C . ASP A 1 93 ? 5.366 9.081 -5.976 1.00 91.50 93 ASP A C 1
ATOM 740 O O . ASP A 1 93 ? 5.546 7.907 -5.636 1.00 91.50 93 ASP A O 1
ATOM 744 N N . SER A 1 94 ? 4.875 9.983 -5.124 1.00 93.12 94 SER A N 1
ATOM 745 C CA . SER A 1 94 ? 4.647 9.697 -3.702 1.00 93.12 94 SER A CA 1
ATOM 746 C C . SER A 1 94 ? 3.630 8.572 -3.485 1.00 93.12 94 SER A C 1
ATOM 748 O O . SER A 1 94 ? 3.835 7.717 -2.624 1.00 93.12 94 SER A O 1
ATOM 750 N N . GLY A 1 95 ? 2.565 8.529 -4.292 1.00 94.50 95 GLY A N 1
ATOM 751 C CA . GLY A 1 95 ? 1.575 7.451 -4.270 1.00 94.50 95 GLY A CA 1
ATOM 752 C C . GLY A 1 95 ? 2.173 6.100 -4.662 1.00 94.50 95 GLY A C 1
ATOM 753 O O . GLY A 1 95 ? 1.920 5.099 -3.997 1.00 94.50 95 GLY A O 1
ATOM 754 N N . PHE A 1 96 ? 3.039 6.076 -5.677 1.00 92.38 96 PHE A N 1
ATOM 755 C CA . PHE A 1 96 ? 3.692 4.845 -6.116 1.00 92.38 96 PHE A CA 1
ATOM 756 C C . PHE A 1 96 ? 4.689 4.327 -5.070 1.00 92.38 96 PHE A C 1
ATOM 758 O O . PHE A 1 96 ? 4.677 3.145 -4.733 1.00 92.38 96 PHE A O 1
ATOM 765 N N . LYS A 1 97 ? 5.471 5.220 -4.449 1.00 90.94 97 LYS A N 1
ATOM 766 C CA . LYS A 1 97 ? 6.353 4.877 -3.320 1.00 90.94 97 LYS A CA 1
ATOM 767 C C . LYS A 1 97 ? 5.595 4.309 -2.122 1.00 90.94 97 LYS A C 1
ATOM 769 O O . LYS A 1 97 ? 6.093 3.381 -1.496 1.00 90.94 97 LYS A O 1
ATOM 774 N N . LYS A 1 98 ? 4.395 4.812 -1.809 1.00 92.56 98 LYS A N 1
ATOM 775 C CA . LYS A 1 98 ? 3.558 4.254 -0.727 1.00 92.56 98 LYS A CA 1
ATOM 776 C C . LYS A 1 98 ? 3.162 2.796 -0.980 1.00 92.56 98 LYS A C 1
ATOM 778 O O . LYS A 1 98 ? 3.029 2.047 -0.021 1.00 92.56 98 LYS A O 1
ATOM 783 N N . ILE A 1 99 ? 3.015 2.397 -2.243 1.00 91.19 99 ILE A N 1
ATOM 784 C CA . ILE A 1 99 ? 2.714 1.013 -2.638 1.00 91.19 99 ILE A CA 1
ATOM 785 C C . ILE A 1 99 ? 3.990 0.161 -2.659 1.00 91.19 99 ILE A C 1
ATOM 787 O O . ILE A 1 99 ? 3.996 -0.969 -2.176 1.00 91.19 99 ILE A O 1
ATOM 791 N N . LEU A 1 100 ? 5.079 0.700 -3.211 1.00 89.88 100 LEU A N 1
ATOM 792 C CA . LEU A 1 100 ? 6.318 -0.038 -3.455 1.00 89.88 100 LEU A CA 1
ATOM 793 C C . LEU A 1 100 ? 7.160 -0.235 -2.185 1.00 89.88 100 LEU A C 1
ATOM 795 O O . LEU A 1 100 ? 7.705 -1.315 -1.963 1.00 89.88 100 LEU A O 1
ATOM 799 N N . ASN A 1 101 ? 7.264 0.792 -1.338 1.00 87.94 101 ASN A N 1
ATOM 800 C CA . ASN A 1 101 ? 8.135 0.777 -0.163 1.00 87.94 101 ASN A CA 1
ATOM 801 C C . ASN A 1 101 ? 7.813 -0.353 0.827 1.00 87.94 101 ASN A C 1
ATOM 803 O O . ASN A 1 101 ? 8.766 -0.985 1.270 1.00 87.94 101 ASN A O 1
ATOM 807 N N . PRO A 1 102 ? 6.544 -0.676 1.158 1.00 88.25 102 PRO A N 1
ATOM 808 C CA . PRO A 1 102 ? 6.238 -1.820 2.019 1.00 88.25 102 PRO A CA 1
ATOM 809 C C . PRO A 1 102 ? 6.824 -3.137 1.496 1.00 88.25 102 PRO A C 1
ATOM 811 O O . PRO A 1 102 ? 7.371 -3.917 2.271 1.00 88.25 102 PRO A O 1
ATOM 814 N N . MET A 1 103 ? 6.788 -3.356 0.176 1.00 87.62 103 MET A N 1
ATOM 815 C CA . MET A 1 103 ? 7.393 -4.540 -0.439 1.00 87.62 103 MET A CA 1
ATOM 816 C C . MET A 1 103 ? 8.921 -4.508 -0.330 1.00 87.62 103 MET A C 1
ATOM 818 O O . MET A 1 103 ? 9.532 -5.522 -0.006 1.00 87.62 103 MET A O 1
ATOM 822 N N . LEU A 1 104 ? 9.538 -3.343 -0.562 1.00 84.38 104 LEU A N 1
ATOM 823 C CA . LEU A 1 104 ? 10.992 -3.179 -0.475 1.00 84.38 104 LEU A CA 1
ATOM 824 C C . LEU A 1 104 ? 11.524 -3.333 0.951 1.00 84.38 104 LEU A C 1
ATOM 826 O O . LEU A 1 104 ? 12.541 -3.993 1.144 1.00 84.38 104 LEU A O 1
ATOM 830 N N . CYS A 1 105 ? 10.823 -2.776 1.940 1.00 83.25 105 CYS A N 1
ATOM 831 C CA . CYS A 1 105 ? 11.135 -2.941 3.359 1.00 83.25 105 CYS A CA 1
ATOM 832 C C . CYS A 1 105 ? 10.958 -4.392 3.828 1.00 83.25 105 CYS A C 1
ATOM 834 O O . CYS A 1 105 ? 11.617 -4.806 4.776 1.00 83.25 105 CYS A O 1
ATOM 836 N N . GLY A 1 106 ? 10.084 -5.165 3.171 1.00 82.44 106 GLY A N 1
ATOM 837 C CA . GLY A 1 106 ? 9.900 -6.590 3.446 1.00 82.44 106 GLY A CA 1
ATOM 838 C C . GLY A 1 106 ? 11.087 -7.465 3.026 1.00 82.44 106 GLY A C 1
ATOM 839 O O . GLY A 1 106 ? 11.212 -8.597 3.496 1.00 82.44 106 GLY A O 1
ATOM 840 N N . PHE A 1 107 ? 11.985 -6.969 2.169 1.00 82.81 107 PHE A N 1
ATOM 841 C CA . PHE A 1 107 ? 13.214 -7.678 1.822 1.00 82.81 107 PHE A CA 1
ATOM 842 C C . PHE A 1 107 ? 14.302 -7.416 2.872 1.00 82.81 107 PHE A C 1
ATOM 844 O O . PHE A 1 107 ? 14.505 -6.291 3.313 1.00 82.81 107 PHE A O 1
ATOM 851 N N . LYS A 1 108 ? 15.067 -8.455 3.241 1.00 71.69 108 LYS A N 1
ATOM 852 C CA . LYS A 1 108 ? 16.155 -8.356 4.240 1.00 71.69 108 LYS A CA 1
ATOM 853 C C . LYS A 1 108 ? 17.276 -7.374 3.856 1.00 71.69 108 LYS A C 1
ATOM 855 O O . LYS A 1 108 ? 18.061 -6.988 4.714 1.00 71.69 108 LYS A O 1
ATOM 860 N N . ASN A 1 109 ? 17.347 -6.966 2.588 1.00 66.88 109 ASN A N 1
ATOM 861 C CA . ASN A 1 109 ? 18.352 -6.047 2.065 1.00 66.88 109 ASN A CA 1
ATOM 862 C C . ASN A 1 109 ? 17.720 -4.679 1.784 1.00 66.88 109 ASN A C 1
ATOM 864 O O . ASN A 1 109 ? 16.650 -4.598 1.182 1.00 66.88 109 ASN A O 1
ATOM 868 N N . LYS A 1 110 ? 18.411 -3.595 2.159 1.00 64.50 110 LYS A N 1
ATOM 869 C CA . LYS A 1 110 ? 17.953 -2.221 1.912 1.00 64.50 110 LYS A CA 1
ATOM 870 C C . LYS A 1 110 ? 18.056 -1.892 0.421 1.00 64.50 110 LYS A C 1
ATOM 872 O O . LYS A 1 110 ? 19.113 -1.503 -0.067 1.00 64.50 110 LYS A O 1
ATOM 877 N N . ILE A 1 111 ? 16.953 -2.059 -0.301 1.00 66.44 111 ILE A N 1
ATOM 878 C CA . ILE A 1 111 ? 16.866 -1.759 -1.733 1.00 66.44 111 ILE A CA 1
ATOM 879 C C . ILE A 1 111 ? 16.219 -0.391 -1.898 1.00 66.44 111 ILE A C 1
ATOM 881 O O . ILE A 1 111 ? 15.116 -0.150 -1.413 1.00 66.44 111 ILE A O 1
ATOM 885 N N . ILE A 1 112 ? 16.898 0.500 -2.614 1.00 70.38 112 ILE A N 1
ATOM 886 C CA . ILE A 1 112 ? 16.337 1.783 -3.028 1.00 70.38 112 ILE A CA 1
ATOM 887 C C . ILE A 1 112 ? 15.945 1.634 -4.497 1.00 70.38 112 ILE A C 1
ATOM 889 O O . ILE A 1 112 ? 16.814 1.456 -5.347 1.00 70.38 112 ILE A O 1
ATOM 893 N N . LEU A 1 113 ? 14.644 1.685 -4.796 1.00 67.12 113 LEU A N 1
ATOM 894 C CA . LEU A 1 113 ? 14.156 1.815 -6.169 1.00 67.12 113 LEU A CA 1
ATOM 895 C C . LEU A 1 113 ? 13.761 3.266 -6.420 1.00 67.12 113 LEU A C 1
ATOM 897 O O . LEU A 1 113 ? 12.883 3.820 -5.762 1.00 67.12 113 LEU A O 1
ATOM 901 N N . ASN A 1 114 ? 14.441 3.883 -7.374 1.00 67.88 114 ASN A N 1
ATOM 902 C CA . ASN A 1 114 ? 14.132 5.203 -7.893 1.00 67.88 114 ASN A CA 1
ATOM 903 C C . ASN A 1 114 ? 14.548 5.262 -9.371 1.00 67.88 114 ASN A C 1
ATOM 905 O O . ASN A 1 114 ? 15.116 4.306 -9.906 1.00 67.88 114 ASN A O 1
ATOM 909 N N . SER A 1 115 ? 14.268 6.395 -10.016 1.00 65.56 115 SER A N 1
ATOM 910 C CA . SER A 1 115 ? 14.640 6.654 -11.414 1.00 65.56 115 SER A CA 1
ATOM 911 C C . SER A 1 115 ? 16.103 6.301 -11.723 1.00 65.56 115 SER A C 1
ATOM 913 O O . SER A 1 115 ? 16.389 5.689 -12.748 1.00 65.56 115 SER A O 1
ATOM 915 N N . THR A 1 116 ? 17.026 6.654 -10.829 1.00 66.62 116 THR A N 1
ATOM 916 C CA . THR A 1 116 ? 18.467 6.430 -10.989 1.00 66.62 116 THR A CA 1
ATOM 917 C C . THR A 1 116 ? 18.821 4.951 -10.843 1.00 66.62 116 THR A C 1
ATOM 919 O O . THR A 1 116 ? 19.505 4.397 -11.696 1.00 66.62 116 THR A O 1
ATOM 922 N N . SER A 1 117 ? 18.300 4.276 -9.815 1.00 65.56 117 SER A N 1
ATOM 923 C CA . SER A 1 117 ? 18.595 2.865 -9.539 1.00 65.56 117 SER A CA 1
ATOM 924 C C . SER A 1 117 ? 18.080 1.924 -10.632 1.00 65.56 117 SER A C 1
ATOM 926 O O . SER A 1 117 ? 18.723 0.917 -10.919 1.00 65.56 117 SER A O 1
ATOM 928 N N . ILE A 1 118 ? 16.945 2.238 -11.262 1.00 64.12 118 ILE A N 1
ATOM 929 C CA . ILE A 1 118 ? 16.411 1.432 -12.373 1.00 64.12 118 ILE A CA 1
ATOM 930 C C . ILE A 1 118 ? 17.204 1.669 -13.653 1.00 64.12 118 ILE A C 1
ATOM 932 O O . ILE A 1 118 ? 17.559 0.701 -14.319 1.00 64.12 118 ILE A O 1
ATOM 936 N N . SER A 1 119 ? 17.562 2.923 -13.938 1.00 59.94 119 SER A N 1
ATOM 937 C CA . SER A 1 119 ? 18.453 3.252 -15.053 1.00 59.94 119 SER A CA 1
ATOM 938 C C . SER A 1 119 ? 19.785 2.487 -14.956 1.00 59.94 119 SER A C 1
ATOM 940 O O . SER A 1 119 ? 20.221 1.869 -15.923 1.00 59.94 119 SER A O 1
ATOM 942 N N . SER A 1 120 ? 20.376 2.385 -13.759 1.00 61.41 120 SER A N 1
ATOM 943 C CA . SER A 1 120 ? 21.604 1.602 -13.542 1.00 61.41 120 SER A CA 1
ATOM 944 C C . SER A 1 120 ? 21.427 0.083 -13.698 1.00 61.41 120 SER A C 1
ATOM 946 O O . SER A 1 120 ? 22.374 -0.597 -14.085 1.00 61.41 120 SER A O 1
ATOM 948 N N . ASN A 1 121 ? 20.239 -0.473 -13.426 1.00 57.62 121 ASN A N 1
ATOM 949 C CA . ASN A 1 121 ? 19.976 -1.911 -13.602 1.00 57.62 121 ASN A CA 1
ATOM 950 C C . ASN A 1 121 ? 19.798 -2.310 -15.077 1.00 57.62 121 ASN A C 1
ATOM 952 O O . ASN A 1 121 ? 19.989 -3.477 -15.414 1.00 57.62 121 ASN A O 1
ATOM 956 N N . LEU A 1 122 ? 19.497 -1.361 -15.969 1.00 58.69 122 LEU A N 1
ATOM 957 C CA . LEU A 1 122 ? 19.442 -1.624 -17.410 1.00 58.69 122 LEU A CA 1
ATOM 958 C C . LEU A 1 122 ? 20.818 -1.979 -17.988 1.00 58.69 122 LEU A C 1
ATOM 960 O O . LEU A 1 122 ? 20.890 -2.813 -18.885 1.00 58.69 122 LEU A O 1
ATOM 964 N N . GLY A 1 123 ? 21.912 -1.461 -17.418 1.00 54.81 123 GLY A N 1
ATOM 965 C CA . GLY A 1 123 ? 23.274 -1.848 -17.811 1.00 54.81 123 GLY A CA 1
ATOM 966 C C . GLY A 1 123 ? 23.582 -3.338 -17.594 1.00 54.81 123 GLY A C 1
ATOM 967 O O . GLY A 1 123 ? 24.383 -3.909 -18.325 1.00 54.81 123 GLY A O 1
ATOM 968 N N . LEU A 1 124 ? 22.902 -3.993 -16.644 1.00 48.50 124 LEU A N 1
ATOM 969 C CA . LEU A 1 124 ? 23.015 -5.439 -16.392 1.00 48.50 124 LEU A CA 1
ATOM 970 C C . LEU A 1 124 ? 22.048 -6.279 -17.247 1.00 48.50 124 LEU A C 1
ATOM 972 O O . LEU A 1 124 ? 22.207 -7.495 -17.335 1.00 48.50 124 LEU A O 1
ATOM 976 N N . LEU A 1 125 ? 21.047 -5.646 -17.868 1.00 44.47 125 LEU A N 1
ATOM 977 C CA . LEU A 1 125 ? 20.044 -6.282 -18.731 1.00 44.47 125 LEU A CA 1
ATOM 978 C C . LEU A 1 125 ? 20.241 -5.958 -20.223 1.00 44.47 125 LEU A C 1
ATOM 980 O O . LEU A 1 125 ? 19.488 -6.467 -21.049 1.00 44.47 125 LEU A O 1
ATOM 984 N N . ALA A 1 126 ? 21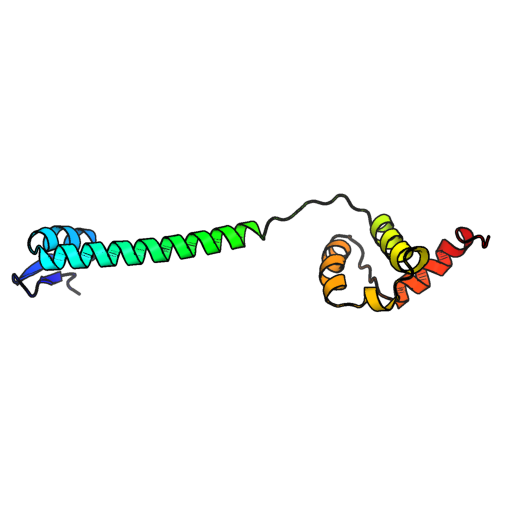.276 -5.186 -20.574 1.00 47.53 126 ALA A N 1
ATOM 985 C CA . ALA A 1 126 ? 21.689 -4.879 -21.944 1.00 47.53 126 ALA A CA 1
ATOM 986 C C . ALA A 1 126 ? 21.717 -6.091 -22.908 1.00 47.53 126 ALA A C 1
ATOM 988 O O . ALA A 1 126 ? 21.248 -5.932 -24.032 1.00 47.53 126 ALA A O 1
ATOM 989 N N . PRO A 1 127 ? 22.151 -7.313 -22.519 1.00 46.50 127 PRO A N 1
ATOM 990 C CA . PRO A 1 127 ? 22.108 -8.457 -23.438 1.00 46.50 127 PRO A CA 1
ATOM 991 C C . PRO A 1 127 ? 20.695 -8.978 -23.777 1.00 46.50 127 PRO A C 1
ATOM 993 O O . PRO A 1 127 ? 20.577 -9.852 -24.630 1.00 46.50 127 PRO A O 1
ATOM 996 N N . PHE A 1 128 ? 19.625 -8.474 -23.149 1.00 44.47 128 PHE A N 1
ATOM 997 C CA . PHE A 1 128 ? 18.236 -8.870 -23.443 1.00 44.47 128 PHE A CA 1
ATOM 998 C C . PHE A 1 128 ? 17.490 -7.902 -24.370 1.00 44.47 128 PHE A C 1
ATOM 1000 O O . PHE A 1 128 ? 16.360 -8.190 -24.763 1.00 44.47 128 PHE A O 1
ATOM 1007 N N . PHE A 1 129 ? 18.108 -6.781 -24.744 1.00 44.88 129 PHE A N 1
ATOM 1008 C CA . PHE A 1 129 ? 17.564 -5.848 -25.725 1.00 44.88 129 PHE A CA 1
ATOM 1009 C C . PHE A 1 129 ? 18.347 -6.004 -27.030 1.00 44.88 129 PHE A C 1
ATOM 1011 O O . PHE A 1 129 ? 19.279 -5.256 -27.303 1.00 44.88 129 PHE A O 1
ATOM 1018 N N . GLN A 1 130 ? 17.992 -7.015 -27.826 1.00 33.94 130 GLN A N 1
ATOM 1019 C CA . GLN A 1 130 ? 18.314 -6.988 -29.251 1.00 33.94 130 GLN A CA 1
ATOM 1020 C C . GLN A 1 130 ? 17.291 -6.082 -29.937 1.00 33.94 130 GLN A C 1
ATOM 1022 O O . GLN A 1 130 ? 16.086 -6.335 -29.861 1.00 33.94 130 GLN A O 1
ATOM 1027 N N . GLU A 1 131 ? 17.783 -5.010 -30.558 1.00 33.44 131 GLU A N 1
ATOM 1028 C CA . GLU A 1 131 ? 17.022 -4.221 -31.524 1.00 33.44 131 GLU A CA 1
ATOM 1029 C C . GLU A 1 131 ? 16.502 -5.161 -32.622 1.00 33.44 131 GLU A C 1
ATOM 1031 O O . GLU A 1 131 ? 17.240 -6.015 -33.121 1.00 33.44 131 GLU A O 1
ATOM 1036 N N . LYS A 1 132 ? 15.212 -5.041 -32.940 1.00 35.09 132 LYS A N 1
ATOM 1037 C CA . LYS A 1 132 ? 14.655 -5.571 -34.186 1.00 35.09 132 LYS A CA 1
ATOM 1038 C C . LYS A 1 132 ? 14.901 -4.576 -35.304 1.00 35.09 132 LYS A C 1
ATOM 1040 O O . LYS A 1 132 ? 14.727 -3.369 -35.029 1.00 35.09 132 LYS A O 1
#

Sequence (132 aa):
SSDKSTCKECLSVLKGCHASNLKKHLKQHDELFDEFIENQELITQNSSKFQVKIDALVRLNYEIKVNITQKKVINACVELVTVNGRPYSKLNDSGFKKILNPMLCGFKNKIILNSTSISSNLGLLAPFFQEK

Radius of gyration: 32.41 Å; chains: 1; boun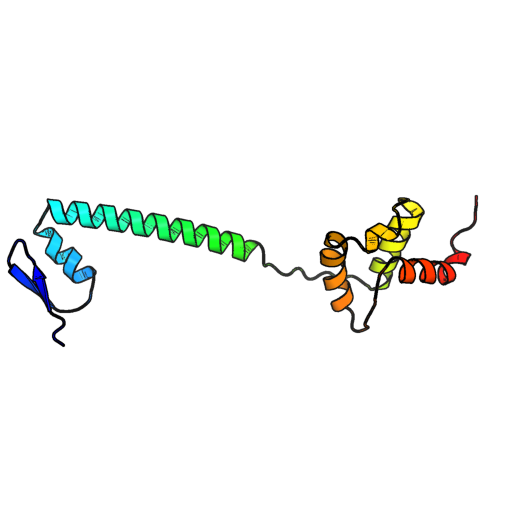ding box: 68×31×84 Å